Protein AF-A0A8J2AUY4-F1 (afdb_monomer)

Foldseek 3Di:
DDPDPPPPPPDQQKKAQPVPRDIDGLLRLVLVLCCVPPVVCCVPVVSSVVQQQDDQDDPVCVPVDHSNPHHHRQVVSLCCQQVSQPADPPPRHHNRMDRD

Mean predicted aligned error: 8.19 Å

Structure (mmCIF, N/CA/C/O backbone):
data_AF-A0A8J2AUY4-F1
#
_entry.id   AF-A0A8J2AUY4-F1
#
loop_
_atom_site.group_PDB
_atom_site.id
_atom_site.type_symbol
_atom_site.label_atom_id
_atom_site.label_alt_id
_atom_site.label_comp_id
_atom_site.label_asym_id
_atom_site.label_entity_id
_atom_site.label_seq_id
_atom_site.pdbx_PDB_ins_code
_atom_site.Cartn_x
_atom_site.Cartn_y
_atom_site.Cartn_z
_atom_site.occupancy
_atom_site.B_iso_or_equiv
_atom_site.auth_seq_id
_atom_site.auth_comp_id
_atom_site.auth_asym_id
_atom_site.auth_atom_id
_atom_site.pdbx_PDB_model_num
ATOM 1 N N . MET A 1 1 ? 5.234 19.151 -4.536 1.00 31.25 1 MET A N 1
ATOM 2 C CA . MET A 1 1 ? 3.762 19.004 -4.521 1.00 31.25 1 MET A CA 1
ATOM 3 C C . MET A 1 1 ? 3.411 17.909 -5.519 1.00 31.25 1 MET A C 1
ATOM 5 O O . MET A 1 1 ? 3.572 18.126 -6.710 1.00 31.25 1 MET A O 1
ATOM 9 N N . GLY A 1 2 ? 3.112 16.693 -5.050 1.00 31.91 2 GLY A N 1
ATOM 10 C CA . GLY A 1 2 ? 2.818 15.559 -5.935 1.00 31.91 2 GLY A CA 1
ATOM 11 C C . GLY A 1 2 ? 1.395 15.669 -6.471 1.00 31.91 2 GLY A C 1
ATOM 12 O O . GLY A 1 2 ? 0.477 15.855 -5.677 1.00 31.91 2 GLY A O 1
ATOM 13 N N . ALA A 1 3 ? 1.228 15.591 -7.792 1.00 32.38 3 ALA A N 1
ATOM 14 C CA . ALA A 1 3 ? -0.080 15.615 -8.437 1.00 32.38 3 ALA A CA 1
ATOM 15 C C . ALA A 1 3 ? -1.011 14.548 -7.824 1.00 32.38 3 ALA A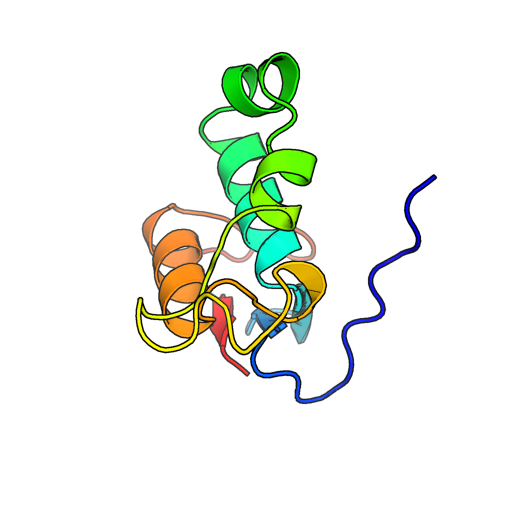 C 1
ATOM 17 O O . ALA A 1 3 ? -0.537 13.449 -7.516 1.00 32.38 3 ALA A O 1
ATOM 18 N N . PRO A 1 4 ? -2.313 14.839 -7.640 1.00 41.06 4 PRO A N 1
ATOM 19 C CA . PRO A 1 4 ? -3.269 13.815 -7.249 1.00 41.06 4 PRO A CA 1
ATOM 20 C C . PRO A 1 4 ? -3.268 12.743 -8.337 1.00 41.06 4 PRO A C 1
ATOM 22 O O . PRO A 1 4 ? -3.522 13.037 -9.505 1.00 41.06 4 PRO A O 1
ATOM 25 N N . SER A 1 5 ? -2.931 11.511 -7.961 1.00 49.28 5 SER A N 1
ATOM 26 C CA . SER A 1 5 ? -2.977 10.353 -8.845 1.00 49.28 5 SER A CA 1
ATOM 27 C C . SER A 1 5 ? -4.413 10.190 -9.341 1.00 49.28 5 SER A C 1
ATOM 29 O O . SER A 1 5 ? -5.274 9.658 -8.645 1.00 49.28 5 SER A O 1
ATOM 31 N N . THR A 1 6 ? -4.703 10.700 -10.537 1.00 50.38 6 THR A N 1
ATOM 32 C CA . THR A 1 6 ? -5.974 10.496 -11.227 1.00 50.38 6 THR A CA 1
ATOM 33 C C . THR A 1 6 ? -6.035 9.034 -11.647 1.00 50.38 6 THR A C 1
ATOM 35 O O . THR A 1 6 ? -5.598 8.649 -12.730 1.00 50.38 6 THR A O 1
ATOM 38 N N . VAL A 1 7 ? -6.526 8.191 -10.736 1.00 54.41 7 VAL A N 1
ATOM 39 C CA . VAL A 1 7 ? -6.731 6.759 -10.959 1.00 54.41 7 VAL A CA 1
ATOM 40 C C . VAL A 1 7 ? -7.621 6.589 -12.192 1.00 54.41 7 VAL A C 1
ATOM 42 O O . VAL A 1 7 ? -8.823 6.861 -12.143 1.00 54.41 7 VAL A O 1
ATOM 45 N N . ARG A 1 8 ? -7.027 6.174 -13.319 1.00 50.47 8 ARG A N 1
ATOM 46 C CA . ARG A 1 8 ? -7.769 5.896 -14.554 1.00 50.47 8 ARG A CA 1
ATOM 47 C C . ARG A 1 8 ? -8.750 4.749 -14.300 1.00 50.47 8 ARG A C 1
ATOM 49 O O . ARG A 1 8 ? -8.405 3.745 -13.677 1.00 50.47 8 ARG A O 1
ATOM 56 N N . VAL A 1 9 ? -9.984 4.921 -14.769 1.00 40.16 9 VAL A N 1
ATOM 57 C CA . VAL A 1 9 ? -11.065 3.933 -14.657 1.00 40.16 9 VAL A CA 1
ATOM 58 C C . VAL A 1 9 ? -10.620 2.626 -15.328 1.00 40.16 9 VAL A C 1
ATOM 60 O O . VAL A 1 9 ? -10.256 2.649 -16.498 1.00 40.16 9 VAL A O 1
ATOM 63 N N . GLY A 1 10 ? -10.617 1.509 -14.589 1.00 47.91 10 GLY A N 1
ATOM 64 C CA . GLY A 1 10 ? -10.252 0.183 -15.116 1.00 47.91 10 GLY A CA 1
ATOM 65 C C . GLY A 1 10 ? -8.760 -0.166 -15.071 1.00 47.91 10 GLY A C 1
ATOM 66 O O . GLY A 1 10 ? -8.343 -1.130 -15.704 1.00 47.91 10 GLY A O 1
ATOM 67 N N . SER A 1 11 ? -7.934 0.594 -14.344 1.00 60.53 11 SER A N 1
ATOM 68 C CA . SER A 1 11 ? -6.530 0.217 -14.173 1.00 60.53 11 SER A CA 1
ATOM 69 C C . SER A 1 11 ? -6.406 -1.029 -13.291 1.00 60.53 11 SER A C 1
ATOM 71 O O . SER A 1 11 ? -6.839 -1.004 -12.135 1.00 60.53 11 SER A O 1
ATOM 73 N N . ILE A 1 12 ? -5.710 -2.062 -13.783 1.00 65.88 12 ILE A N 1
ATOM 74 C CA . ILE A 1 12 ? -5.236 -3.229 -13.005 1.00 65.88 12 ILE A CA 1
ATOM 75 C C . ILE A 1 12 ? -4.435 -2.836 -11.750 1.00 65.88 12 ILE A C 1
ATOM 77 O O . ILE A 1 12 ? -4.147 -3.667 -10.897 1.00 65.88 12 ILE A O 1
ATOM 81 N N . THR A 1 13 ? -4.053 -1.564 -11.642 1.00 76.44 13 THR A N 1
ATOM 82 C CA . THR A 1 13 ? -3.297 -0.981 -10.533 1.00 76.44 13 THR A CA 1
ATOM 83 C C . THR A 1 13 ? -4.193 -0.322 -9.490 1.00 76.44 13 THR A C 1
ATOM 85 O O . THR A 1 13 ? -3.670 0.278 -8.560 1.00 76.44 13 THR A O 1
ATOM 88 N N . SER A 1 14 ? -5.520 -0.390 -9.627 1.00 84.50 14 SER A N 1
ATOM 89 C CA . SER A 1 14 ? -6.463 0.306 -8.750 1.00 84.50 14 SER A CA 1
ATOM 90 C C . SER A 1 14 ? -7.232 -0.634 -7.826 1.00 84.50 14 SER A C 1
ATOM 92 O O . SER A 1 14 ? -7.475 -1.802 -8.135 1.00 84.50 14 SER A O 1
ATOM 94 N N . LEU A 1 15 ? -7.607 -0.099 -6.668 1.00 88.38 15 LEU A N 1
ATOM 95 C CA . LEU A 1 15 ? -8.440 -0.745 -5.664 1.00 88.38 15 LEU A CA 1
ATOM 96 C C . LEU A 1 15 ? -9.678 0.112 -5.408 1.00 88.38 15 LEU A C 1
ATOM 98 O O . LEU A 1 15 ? -9.624 1.343 -5.461 1.00 88.38 15 LEU A O 1
ATOM 102 N N . VAL A 1 16 ? -10.785 -0.547 -5.087 1.00 90.31 16 VAL A N 1
ATOM 103 C CA . VAL A 1 16 ? -12.066 0.062 -4.731 1.00 90.31 16 VAL A CA 1
ATOM 104 C C . VAL A 1 16 ? -12.454 -0.347 -3.319 1.00 90.31 16 VAL A C 1
ATOM 106 O O . VAL A 1 16 ? -12.376 -1.515 -2.950 1.00 90.31 16 VAL A O 1
ATOM 109 N N . CYS A 1 17 ? -12.928 0.611 -2.529 1.00 89.81 17 CYS A N 1
ATOM 110 C CA . CYS A 1 17 ? -13.665 0.319 -1.308 1.00 89.81 17 CYS A CA 1
ATOM 111 C C . CYS A 1 17 ? -15.110 -0.058 -1.658 1.00 89.81 17 CYS A C 1
ATOM 113 O O . CYS A 1 17 ? -15.842 0.761 -2.209 1.00 89.81 17 CYS A O 1
ATOM 115 N N . GLN A 1 18 ? -15.553 -1.254 -1.286 1.00 90.00 18 GLN A N 1
ATOM 116 C CA . GLN A 1 18 ? -16.922 -1.723 -1.525 1.00 90.00 18 GLN A CA 1
ATOM 117 C C . GLN A 1 18 ? -17.977 -0.953 -0.713 1.00 90.00 18 GLN A C 1
ATOM 119 O O . GLN A 1 18 ? -19.127 -0.876 -1.129 1.00 90.00 18 GLN A O 1
ATOM 124 N N . GLY A 1 19 ? -17.594 -0.316 0.401 1.00 88.00 19 GLY A N 1
ATOM 125 C CA . GLY A 1 19 ? -18.518 0.468 1.229 1.00 88.00 19 GLY A CA 1
ATOM 126 C C . GLY A 1 19 ? -18.898 1.830 0.633 1.00 88.00 19 GLY A C 1
ATOM 127 O O . GLY A 1 19 ? -20.067 2.191 0.617 1.00 88.00 19 GLY A O 1
ATOM 128 N N . CYS A 1 20 ? -17.924 2.601 0.132 1.00 90.50 20 CYS A N 1
ATOM 129 C CA . CYS A 1 20 ? -18.160 3.968 -0.373 1.00 90.50 20 CYS A CA 1
ATOM 130 C C . CYS A 1 20 ? -17.719 4.199 -1.823 1.00 90.50 20 CYS A C 1
ATOM 132 O O . CYS A 1 20 ? -17.731 5.332 -2.303 1.00 90.50 20 CYS A O 1
ATOM 134 N N . ARG A 1 21 ? -17.278 3.145 -2.515 1.00 88.00 21 ARG A N 1
ATOM 135 C CA . ARG A 1 21 ? -16.739 3.182 -3.886 1.00 88.00 21 ARG A CA 1
ATOM 136 C C . ARG A 1 21 ? -15.535 4.110 -4.076 1.00 88.00 21 ARG A C 1
ATOM 138 O O . ARG A 1 21 ? -15.178 4.433 -5.208 1.00 88.00 21 ARG A O 1
ATOM 145 N N . ALA A 1 22 ? -14.877 4.517 -2.987 1.00 86.75 22 ALA A N 1
ATOM 146 C CA . ALA A 1 22 ? -13.624 5.256 -3.058 1.00 86.75 22 ALA A CA 1
ATOM 147 C C . ALA A 1 22 ? -12.564 4.422 -3.784 1.00 86.75 22 ALA A C 1
ATOM 149 O O . ALA A 1 22 ? -12.436 3.224 -3.529 1.00 86.75 22 ALA A O 1
ATOM 150 N N . ARG A 1 23 ? -11.808 5.069 -4.672 1.00 86.56 23 ARG A N 1
ATOM 151 C CA . ARG A 1 23 ? -10.724 4.454 -5.439 1.00 86.56 23 ARG A CA 1
ATOM 152 C C . ARG A 1 23 ? -9.375 4.900 -4.909 1.00 86.56 23 ARG A C 1
ATOM 154 O O . ARG A 1 23 ? -9.238 6.044 -4.484 1.00 86.56 23 ARG A O 1
ATOM 161 N N . VAL A 1 24 ? -8.403 4.004 -4.973 1.00 86.56 24 VAL A N 1
ATOM 162 C CA . VAL A 1 24 ? -7.009 4.265 -4.606 1.00 86.56 24 VAL A CA 1
ATOM 163 C C . VAL A 1 24 ? -6.093 3.486 -5.549 1.00 86.56 24 VAL A C 1
ATOM 165 O O . VAL A 1 24 ? -6.453 2.395 -5.997 1.00 86.56 24 VAL A O 1
ATOM 168 N N . ASP A 1 25 ? -4.924 4.029 -5.873 1.00 87.00 25 ASP A N 1
ATOM 169 C CA . ASP A 1 25 ? -3.894 3.266 -6.582 1.00 87.00 25 ASP A CA 1
ATOM 170 C C . ASP A 1 25 ? -3.180 2.292 -5.627 1.00 87.00 25 ASP A C 1
ATOM 172 O O . ASP A 1 25 ? -3.015 2.559 -4.439 1.00 87.00 25 ASP A O 1
ATOM 176 N N . THR A 1 26 ? -2.726 1.156 -6.140 1.00 85.94 26 THR A N 1
ATOM 177 C CA . THR A 1 26 ? -1.992 0.124 -5.390 1.00 85.94 26 THR A CA 1
ATOM 178 C C . THR A 1 26 ? -0.724 0.654 -4.720 1.00 85.94 26 THR A C 1
ATOM 180 O O . THR A 1 26 ? -0.433 0.246 -3.594 1.00 85.94 26 THR A O 1
ATOM 183 N N . ARG A 1 27 ? 0.014 1.593 -5.331 1.00 83.75 27 ARG A N 1
ATOM 184 C CA . ARG A 1 27 ? 1.188 2.227 -4.696 1.00 83.75 27 ARG A CA 1
ATOM 185 C C . ARG A 1 27 ? 0.783 3.145 -3.550 1.00 83.75 27 ARG A C 1
ATOM 187 O O . ARG A 1 27 ? 1.416 3.145 -2.492 1.00 83.75 27 ARG A O 1
ATOM 194 N N . GLU A 1 28 ? -0.276 3.921 -3.750 1.00 84.31 28 GLU A N 1
ATOM 195 C CA . GLU A 1 28 ? -0.818 4.803 -2.717 1.00 84.31 28 GLU A CA 1
ATOM 196 C C . GLU A 1 28 ? -1.345 3.985 -1.531 1.00 84.31 28 GLU A C 1
ATOM 198 O O . GLU A 1 28 ? -1.010 4.268 -0.382 1.00 84.31 28 GLU A O 1
ATOM 203 N N . ALA A 1 29 ? -2.068 2.902 -1.807 1.00 87.00 29 ALA A N 1
ATOM 204 C CA . ALA A 1 29 ? -2.540 1.956 -0.809 1.00 87.00 29 ALA A CA 1
ATOM 205 C C . ALA A 1 29 ? -1.398 1.338 0.013 1.00 87.00 29 ALA A C 1
ATOM 207 O O . ALA A 1 29 ? -1.479 1.300 1.242 1.00 87.00 29 ALA A O 1
ATOM 208 N N . MET A 1 30 ? -0.318 0.897 -0.638 1.00 86.62 30 MET A N 1
ATOM 209 C CA . MET A 1 30 ? 0.870 0.384 0.055 1.00 86.62 30 MET A CA 1
ATOM 210 C C . MET A 1 30 ? 1.535 1.463 0.913 1.00 86.62 30 MET A C 1
ATOM 212 O O . MET A 1 30 ? 1.920 1.199 2.050 1.00 86.62 30 MET A O 1
ATOM 216 N N . THR A 1 31 ? 1.621 2.697 0.410 1.00 85.94 31 THR A N 1
ATOM 217 C CA . THR A 1 31 ? 2.161 3.828 1.179 1.00 85.94 31 THR A CA 1
ATOM 218 C C . THR A 1 31 ? 1.352 4.032 2.458 1.00 85.94 31 THR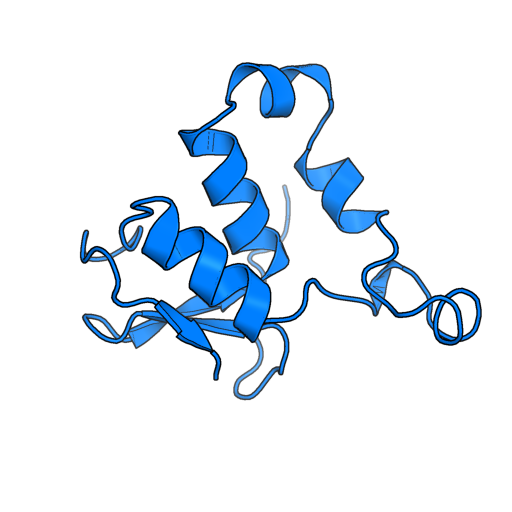 A C 1
ATOM 220 O O . THR A 1 31 ? 1.917 4.070 3.547 1.00 85.94 31 THR A O 1
ATOM 223 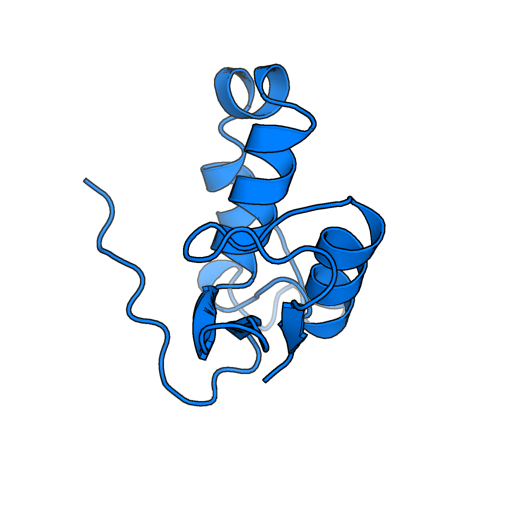N N . LYS A 1 32 ? 0.021 4.060 2.347 1.00 85.00 32 LYS A N 1
ATOM 224 C CA . LYS A 1 32 ? -0.895 4.212 3.483 1.00 85.00 32 LYS A CA 1
ATOM 225 C C . LYS A 1 32 ? -0.829 3.041 4.468 1.00 85.00 32 LYS A C 1
ATOM 227 O O . LYS A 1 32 ? -0.958 3.244 5.674 1.00 85.00 32 LYS A O 1
ATOM 232 N N . PHE A 1 33 ? -0.618 1.820 3.974 1.00 88.19 33 PHE A N 1
ATOM 233 C CA . PHE A 1 33 ? -0.384 0.647 4.818 1.00 88.19 33 PHE A CA 1
ATOM 234 C C . PHE A 1 33 ? 0.865 0.842 5.690 1.00 88.19 33 PHE A C 1
ATOM 236 O O . PHE A 1 33 ? 0.798 0.663 6.907 1.00 88.19 33 PHE A O 1
ATOM 243 N N . TYR A 1 34 ? 1.983 1.268 5.095 1.00 86.50 34 TYR A N 1
ATOM 244 C CA . TYR A 1 34 ? 3.215 1.531 5.843 1.00 86.50 34 TYR A CA 1
ATOM 245 C C . TYR A 1 34 ? 3.108 2.750 6.759 1.00 86.50 34 TYR A C 1
ATOM 247 O O . TYR A 1 34 ? 3.653 2.710 7.856 1.00 86.50 34 TYR A O 1
ATOM 255 N N . GLU A 1 35 ? 2.384 3.801 6.370 1.00 84.62 35 GLU A N 1
ATOM 256 C CA . GLU A 1 35 ? 2.106 4.945 7.253 1.00 84.62 35 GLU A CA 1
ATOM 257 C C . GLU A 1 35 ? 1.407 4.495 8.542 1.00 84.62 35 GLU A C 1
ATOM 259 O O . GLU A 1 35 ? 1.740 4.978 9.622 1.00 84.62 35 GLU A O 1
ATOM 264 N N . LYS A 1 36 ? 0.480 3.533 8.447 1.00 84.25 36 LYS A N 1
ATOM 265 C CA . LYS A 1 36 ? -0.227 2.986 9.609 1.00 84.25 36 LYS A CA 1
ATOM 266 C C . LYS A 1 36 ? 0.649 2.057 10.455 1.00 84.25 36 LYS A C 1
ATOM 268 O O . LYS A 1 36 ? 0.656 2.179 11.676 1.00 84.25 36 LYS A O 1
ATOM 273 N N . HIS A 1 37 ? 1.337 1.106 9.824 1.00 86.00 37 HIS A N 1
ATOM 274 C CA . HIS A 1 37 ? 1.994 -0.006 10.531 1.00 86.00 37 HIS A CA 1
ATOM 275 C C . HIS A 1 37 ? 3.478 0.220 10.822 1.00 86.00 37 HIS A C 1
ATOM 277 O O . HIS A 1 37 ? 4.033 -0.403 11.722 1.00 86.00 37 HIS A O 1
ATOM 283 N N . ALA A 1 38 ? 4.136 1.109 10.083 1.00 84.12 38 ALA A N 1
ATOM 284 C CA . ALA A 1 38 ? 5.556 1.399 10.235 1.00 84.12 38 ALA A CA 1
ATOM 285 C C . ALA A 1 38 ? 5.883 2.884 9.968 1.00 84.12 38 ALA A C 1
ATOM 287 O O . ALA A 1 38 ? 6.716 3.191 9.107 1.00 84.12 38 ALA A O 1
ATOM 288 N N . PRO A 1 39 ? 5.293 3.826 10.729 1.00 80.25 39 PRO A N 1
ATOM 289 C CA . PRO A 1 39 ? 5.461 5.263 10.493 1.00 80.25 39 PRO A CA 1
ATOM 290 C C . PRO A 1 39 ? 6.934 5.703 10.521 1.00 80.25 39 PRO A C 1
ATOM 292 O O . PRO A 1 39 ? 7.368 6.498 9.690 1.00 80.25 39 PRO A O 1
ATOM 295 N N . ARG A 1 40 ? 7.748 5.099 11.400 1.00 80.00 40 ARG A N 1
ATOM 296 C CA . ARG A 1 40 ? 9.194 5.370 11.493 1.00 80.00 40 ARG A CA 1
ATOM 297 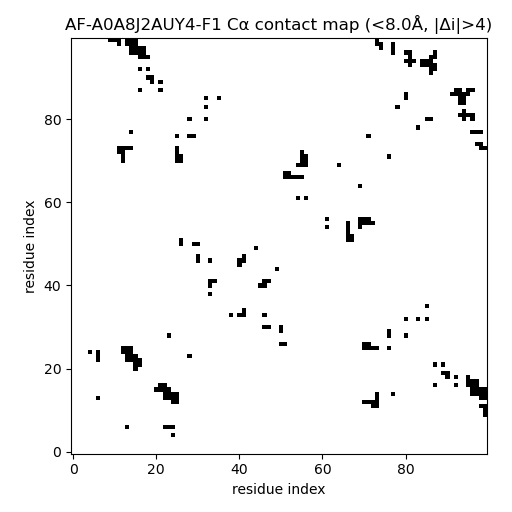C C . ARG A 1 40 ? 9.976 4.968 10.236 1.00 80.00 40 ARG A C 1
ATOM 299 O O . ARG A 1 40 ? 10.985 5.598 9.928 1.00 80.00 40 ARG A O 1
ATOM 306 N N . LEU A 1 41 ? 9.539 3.926 9.518 1.00 73.25 41 LEU A N 1
ATOM 307 C CA . LEU A 1 41 ? 10.164 3.521 8.252 1.00 73.25 41 LEU A CA 1
ATOM 308 C C . LEU A 1 41 ? 9.807 4.504 7.137 1.00 73.25 41 LEU A C 1
ATOM 310 O O . LEU A 1 41 ? 10.671 4.843 6.333 1.00 73.25 41 LEU A O 1
ATOM 314 N N . VAL A 1 42 ? 8.564 4.993 7.111 1.00 74.62 42 VAL A N 1
ATOM 315 C CA . VAL A 1 42 ? 8.115 5.985 6.123 1.00 74.62 42 VAL A CA 1
ATOM 316 C C . VAL A 1 42 ? 8.936 7.267 6.216 1.00 74.62 42 VAL A C 1
ATOM 318 O O . VAL A 1 42 ? 9.425 7.741 5.191 1.00 74.62 42 VAL A O 1
ATOM 321 N N . GLU A 1 43 ? 9.140 7.771 7.432 1.00 71.31 43 GLU A N 1
ATOM 322 C CA . GLU A 1 43 ? 9.868 9.014 7.691 1.00 71.31 43 GLU A CA 1
ATOM 323 C C . GLU A 1 43 ? 11.371 8.899 7.388 1.00 71.31 43 GLU A C 1
ATOM 325 O O . GLU A 1 43 ? 11.938 9.776 6.741 1.00 71.31 43 GLU A O 1
ATOM 330 N N . ARG A 1 44 ? 12.023 7.797 7.788 1.00 70.62 44 ARG A N 1
ATOM 331 C CA . ARG A 1 44 ? 13.475 7.626 7.588 1.00 70.62 44 ARG A CA 1
ATOM 332 C C . ARG A 1 44 ? 13.879 7.190 6.186 1.00 70.62 44 ARG A C 1
ATOM 334 O O . ARG A 1 44 ? 14.939 7.588 5.717 1.00 70.62 44 ARG A O 1
ATOM 341 N N . LEU A 1 45 ? 13.101 6.316 5.550 1.00 69.94 45 LEU A N 1
ATOM 342 C CA . LEU A 1 45 ? 13.519 5.631 4.319 1.00 69.94 45 LEU A CA 1
ATOM 343 C C . LEU A 1 45 ? 12.850 6.190 3.065 1.00 69.94 45 LEU A C 1
ATOM 345 O O . LEU A 1 45 ? 13.120 5.704 1.970 1.00 69.94 45 LEU A O 1
ATOM 349 N N . GLY A 1 46 ? 11.958 7.176 3.207 1.00 74.56 46 GLY A N 1
ATOM 350 C CA . GLY A 1 46 ? 11.206 7.713 2.080 1.00 74.56 46 GLY A CA 1
ATOM 351 C C . GLY A 1 46 ? 10.435 6.609 1.361 1.00 74.56 46 GLY A C 1
ATOM 352 O O . GLY A 1 46 ? 10.568 6.460 0.149 1.00 74.56 46 GLY A O 1
ATOM 353 N N . VAL A 1 47 ? 9.642 5.823 2.103 1.00 75.81 47 VAL A N 1
ATOM 354 C CA . VAL A 1 47 ? 8.923 4.632 1.596 1.00 75.81 47 VAL A CA 1
ATOM 355 C C . VAL A 1 47 ? 8.212 4.900 0.271 1.00 75.81 47 VAL A C 1
ATOM 357 O O . VAL A 1 47 ? 8.283 4.071 -0.627 1.00 75.81 47 VAL A O 1
ATOM 360 N N . ARG A 1 48 ? 7.616 6.083 0.092 1.00 70.69 48 ARG A N 1
ATOM 361 C CA . ARG A 1 48 ? 7.000 6.488 -1.178 1.00 70.69 48 ARG A CA 1
ATOM 362 C C . ARG A 1 48 ? 7.971 6.408 -2.368 1.00 70.69 48 ARG A C 1
ATOM 364 O O . ARG A 1 48 ? 7.640 5.801 -3.379 1.00 70.69 48 ARG A O 1
ATOM 371 N N . ARG A 1 49 ? 9.188 6.939 -2.219 1.00 71.12 49 ARG A N 1
ATOM 372 C CA . ARG A 1 49 ? 10.248 6.899 -3.242 1.00 71.12 49 ARG A CA 1
ATOM 373 C C . ARG A 1 49 ? 10.769 5.474 -3.461 1.00 71.12 49 ARG A C 1
ATOM 375 O O . ARG A 1 49 ? 11.099 5.108 -4.586 1.00 71.12 49 ARG A O 1
ATOM 382 N N . SER A 1 50 ? 10.806 4.652 -2.415 1.00 77.06 50 SER A N 1
ATOM 383 C CA . SER A 1 50 ? 11.167 3.233 -2.534 1.00 77.06 50 SER A CA 1
ATOM 384 C C . SER A 1 50 ? 10.109 2.432 -3.296 1.00 77.06 50 SER A C 1
ATOM 386 O O . SER A 1 50 ? 10.461 1.639 -4.161 1.00 77.06 50 SER A O 1
ATOM 388 N N . LEU A 1 51 ? 8.818 2.673 -3.044 1.00 74.94 51 LEU A N 1
ATOM 389 C CA . LEU A 1 51 ? 7.712 2.017 -3.753 1.00 74.94 51 LEU A CA 1
ATOM 390 C C . LEU A 1 51 ? 7.647 2.415 -5.238 1.00 74.94 51 LEU A C 1
ATOM 392 O O . LEU A 1 51 ? 7.239 1.598 -6.063 1.00 74.94 51 LEU A O 1
ATOM 396 N N . GLU A 1 52 ? 8.062 3.639 -5.581 1.00 72.94 52 GLU A N 1
ATOM 397 C CA . GLU A 1 52 ? 8.166 4.133 -6.964 1.00 72.94 52 GLU A CA 1
ATOM 398 C C . GLU A 1 52 ? 9.316 3.480 -7.747 1.00 72.94 52 GLU A C 1
ATOM 400 O O . GLU A 1 52 ? 9.178 3.230 -8.943 1.00 72.94 52 GLU A O 1
ATOM 405 N N . ASN A 1 53 ? 10.430 3.174 -7.076 1.00 73.19 53 ASN A N 1
ATOM 406 C CA . ASN A 1 53 ? 11.624 2.588 -7.694 1.00 73.19 53 ASN A CA 1
ATOM 407 C C . ASN A 1 53 ? 11.697 1.058 -7.573 1.00 73.19 53 ASN A C 1
ATOM 409 O O . ASN A 1 53 ? 12.646 0.444 -8.062 1.00 73.19 53 ASN A O 1
ATOM 413 N N . TRP A 1 54 ? 10.717 0.434 -6.918 1.00 75.31 54 TRP A N 1
ATOM 414 C CA . TRP A 1 54 ? 10.683 -1.010 -6.731 1.00 75.31 54 TRP A CA 1
ATOM 415 C C . TRP A 1 54 ? 10.209 -1.735 -7.995 1.00 75.31 54 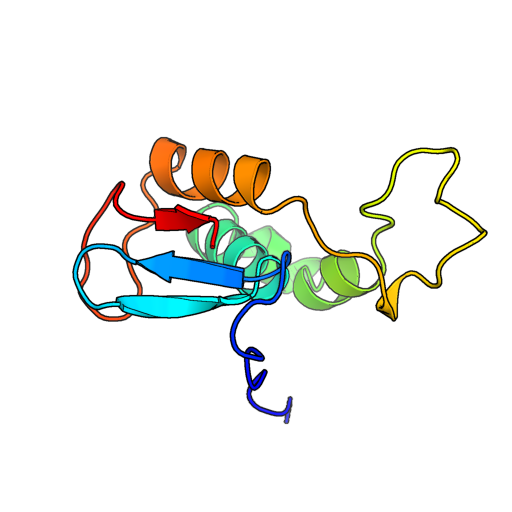TRP A C 1
ATOM 417 O O . TRP A 1 54 ? 9.247 -1.337 -8.651 1.00 75.31 54 TRP A O 1
ATOM 427 N N . ASN A 1 55 ? 10.863 -2.851 -8.309 1.00 75.00 55 ASN A N 1
ATOM 428 C CA . ASN A 1 55 ? 10.480 -3.721 -9.414 1.00 75.00 55 ASN A CA 1
ATOM 429 C C . ASN A 1 55 ? 9.323 -4.640 -8.993 1.00 75.00 55 ASN A C 1
ATOM 431 O O . ASN A 1 55 ? 9.542 -5.697 -8.403 1.00 75.00 55 ASN A O 1
ATOM 435 N N . TRP A 1 56 ? 8.084 -4.258 -9.312 1.00 73.75 56 TRP A N 1
ATOM 436 C CA . TRP A 1 56 ? 6.877 -5.016 -8.937 1.00 73.75 56 TRP A CA 1
ATOM 437 C C . TRP A 1 56 ? 6.535 -6.192 -9.869 1.00 73.75 56 TRP A C 1
ATOM 439 O O . TRP A 1 56 ? 5.519 -6.858 -9.681 1.00 73.75 56 TRP A O 1
ATOM 449 N N . GLY A 1 57 ? 7.368 -6.451 -10.879 1.00 68.75 57 GLY A N 1
ATOM 450 C CA . GLY A 1 57 ? 7.179 -7.525 -11.855 1.00 68.75 57 GLY A CA 1
ATOM 451 C C . GLY A 1 57 ? 7.894 -8.830 -11.498 1.00 68.75 57 GLY A C 1
ATOM 452 O O . GLY A 1 57 ? 8.772 -8.888 -10.638 1.00 68.75 57 GLY A O 1
ATOM 453 N N . THR A 1 58 ? 7.552 -9.895 -12.220 1.00 68.75 58 THR A N 1
ATOM 454 C CA . THR A 1 58 ? 8.319 -11.151 -12.189 1.00 68.75 58 THR A CA 1
ATOM 455 C C . THR A 1 58 ? 9.734 -10.934 -12.735 1.00 68.75 58 THR A C 1
ATOM 457 O O . THR A 1 58 ? 9.954 -10.036 -13.544 1.00 68.75 58 THR A O 1
ATOM 460 N N . ARG A 1 59 ? 10.702 -11.793 -12.379 1.00 66.62 59 ARG A N 1
ATOM 461 C CA . ARG A 1 59 ? 12.102 -11.688 -12.852 1.00 66.62 59 ARG A CA 1
ATOM 462 C C . ARG A 1 59 ? 12.236 -11.596 -14.382 1.00 66.62 59 ARG A C 1
ATOM 464 O O . ARG A 1 59 ? 13.199 -11.021 -14.862 1.00 66.62 59 ARG A O 1
ATOM 471 N N . LYS A 1 60 ? 11.265 -12.138 -15.129 1.00 67.12 60 LYS A N 1
ATOM 472 C CA . LYS A 1 60 ? 11.191 -12.064 -16.599 1.00 67.12 60 LYS A CA 1
ATOM 473 C C . LYS A 1 60 ? 10.676 -10.717 -17.126 1.00 67.12 60 LYS A C 1
ATOM 475 O O . LYS A 1 60 ? 10.938 -10.381 -18.268 1.00 67.12 60 LYS A O 1
ATOM 480 N N . GLN A 1 61 ? 9.922 -9.972 -16.321 1.00 63.25 61 GLN A N 1
ATOM 481 C CA . GLN A 1 61 ? 9.408 -8.637 -16.652 1.00 63.25 61 GLN A CA 1
ATOM 482 C C . GLN A 1 61 ? 10.394 -7.525 -16.261 1.00 63.25 61 GLN A C 1
ATOM 484 O O . GLN A 1 61 ? 10.373 -6.447 -16.856 1.00 63.25 61 GLN A O 1
ATOM 489 N N . VAL A 1 62 ? 11.263 -7.795 -15.280 1.00 61.41 62 VAL A N 1
ATOM 490 C CA . VAL A 1 62 ? 12.357 -6.907 -14.866 1.00 61.41 62 VAL A CA 1
ATOM 491 C C . VAL A 1 62 ? 13.330 -6.728 -16.038 1.00 61.41 62 VAL A C 1
ATOM 493 O O . VAL A 1 62 ? 13.938 -7.695 -16.485 1.00 61.41 62 VAL A O 1
ATOM 496 N N . GLY A 1 63 ? 13.458 -5.497 -16.543 1.00 63.34 63 GLY A N 1
ATOM 497 C CA . GLY A 1 63 ? 14.315 -5.144 -17.687 1.00 63.34 63 GLY A CA 1
ATOM 498 C C . GLY A 1 63 ? 13.583 -4.983 -19.026 1.00 63.34 63 GLY A C 1
ATOM 499 O O . GLY A 1 63 ? 14.141 -4.379 -19.935 1.00 63.34 63 GLY A O 1
ATOM 500 N N . ILE A 1 64 ? 12.333 -5.452 -19.138 1.00 62.25 64 ILE A N 1
ATOM 501 C CA . ILE A 1 64 ? 11.468 -5.209 -20.312 1.00 62.25 64 ILE A CA 1
ATOM 502 C C . ILE A 1 64 ? 10.599 -3.967 -20.083 1.00 62.25 64 ILE A C 1
ATOM 504 O O . ILE A 1 64 ? 10.444 -3.132 -20.971 1.00 62.25 64 ILE A O 1
ATOM 508 N N . TYR A 1 65 ? 10.050 -3.828 -18.875 1.00 60.59 65 TYR A N 1
ATOM 509 C CA . TYR A 1 65 ? 9.261 -2.665 -18.475 1.00 60.59 65 TYR A CA 1
ATOM 510 C C . TYR A 1 65 ? 10.076 -1.766 -17.547 1.00 60.59 65 TYR A C 1
ATOM 512 O O . TYR A 1 65 ? 10.775 -2.258 -16.659 1.00 60.59 65 TYR A O 1
ATOM 520 N N . SER A 1 66 ? 9.967 -0.444 -17.723 1.00 64.12 66 SER A N 1
ATOM 521 C CA . SER A 1 66 ? 10.549 0.492 -16.759 1.00 64.12 66 SER A CA 1
ATOM 522 C C . SER A 1 66 ? 9.834 0.359 -15.409 1.00 64.12 66 SER A C 1
ATOM 524 O O . SER A 1 66 ? 8.630 0.087 -15.353 1.00 64.12 66 SER A O 1
ATOM 526 N N . THR A 1 67 ? 10.562 0.582 -14.313 1.00 64.94 67 THR A N 1
ATOM 527 C CA . THR A 1 67 ? 10.020 0.585 -12.940 1.00 64.94 67 THR A CA 1
ATOM 528 C C . THR A 1 67 ? 8.786 1.478 -12.819 1.00 64.94 67 THR A C 1
ATOM 530 O O . THR A 1 67 ? 7.795 1.086 -12.201 1.00 64.94 67 THR A O 1
ATOM 533 N N . ALA A 1 68 ? 8.791 2.617 -13.520 1.00 63.19 68 ALA A N 1
ATOM 534 C CA . ALA A 1 68 ? 7.682 3.56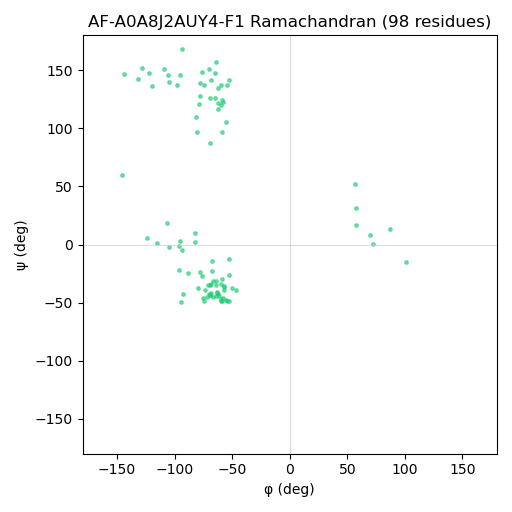2 -13.573 1.00 63.19 68 ALA A CA 1
ATOM 535 C C . ALA A 1 68 ? 6.372 2.943 -14.096 1.00 63.19 68 ALA A C 1
ATOM 537 O O . ALA A 1 68 ? 5.301 3.357 -13.647 1.00 63.19 68 ALA A O 1
ATOM 538 N N . HIS A 1 69 ? 6.437 1.927 -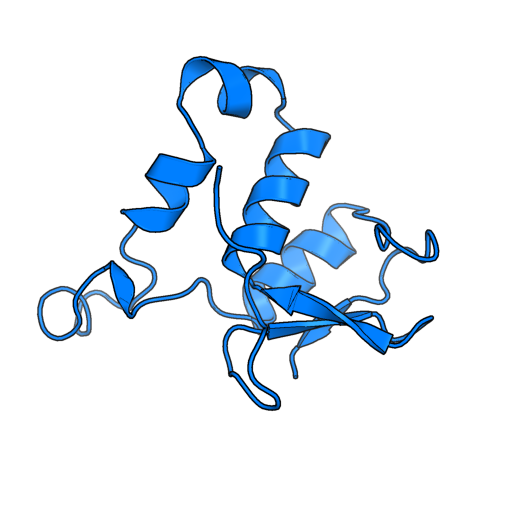14.963 1.00 64.81 69 HIS A N 1
ATOM 539 C CA . HIS A 1 69 ? 5.270 1.236 -15.523 1.00 64.81 69 HIS A CA 1
ATOM 540 C C . HIS A 1 69 ? 4.851 -0.022 -14.745 1.00 64.81 69 HIS A C 1
ATOM 542 O O . HIS A 1 69 ? 3.805 -0.599 -15.043 1.00 64.81 69 HIS A O 1
ATOM 548 N N . THR A 1 70 ? 5.603 -0.438 -13.722 1.00 71.25 70 THR A N 1
ATOM 549 C CA . THR A 1 70 ? 5.260 -1.612 -12.898 1.00 71.25 70 THR A CA 1
ATOM 550 C C . THR A 1 70 ? 4.557 -1.211 -11.606 1.00 71.25 70 THR A C 1
ATOM 552 O O . THR A 1 70 ? 4.943 -0.244 -10.956 1.00 71.25 70 THR A O 1
ATOM 555 N N . HIS A 1 71 ? 3.512 -1.937 -11.217 1.00 72.50 71 HIS A N 1
ATOM 556 C CA . HIS A 1 71 ? 2.723 -1.628 -10.022 1.00 72.50 71 HIS A CA 1
ATOM 557 C C . HIS A 1 71 ? 2.592 -2.862 -9.137 1.00 72.50 71 HIS A C 1
ATOM 559 O O . HIS A 1 71 ? 2.619 -3.979 -9.665 1.00 72.50 71 HIS A O 1
ATOM 565 N N . PRO A 1 72 ? 2.436 -2.681 -7.812 1.00 77.88 72 PRO A N 1
ATOM 566 C CA . PRO A 1 72 ? 2.149 -3.795 -6.929 1.00 77.88 72 PRO A CA 1
ATOM 567 C C . PRO A 1 72 ? 0.904 -4.554 -7.418 1.00 77.88 72 PRO A C 1
ATOM 569 O O . PRO A 1 72 ? -0.087 -3.919 -7.787 1.00 77.88 72 PRO A O 1
ATOM 572 N N . PRO A 1 73 ? 0.914 -5.896 -7.411 1.00 79.75 73 PRO A N 1
ATOM 573 C CA . PRO A 1 73 ? -0.229 -6.676 -7.869 1.00 79.75 73 PRO A CA 1
ATOM 574 C C . PRO A 1 73 ? -1.461 -6.400 -6.996 1.00 79.75 73 PRO A C 1
ATOM 576 O O . PRO A 1 73 ? -1.435 -6.628 -5.784 1.00 79.75 73 PRO A O 1
ATOM 579 N N . ASN A 1 74 ? -2.549 -5.934 -7.618 1.00 84.62 74 ASN A N 1
ATOM 580 C CA . ASN A 1 74 ? -3.768 -5.487 -6.936 1.00 84.62 74 ASN A CA 1
ATOM 581 C C . ASN A 1 74 ? -4.326 -6.522 -5.951 1.00 84.62 74 ASN A C 1
ATOM 583 O O . ASN A 1 74 ? -4.533 -6.185 -4.791 1.00 84.62 74 ASN A O 1
ATOM 587 N N . ALA A 1 75 ? -4.463 -7.786 -6.353 1.00 83.69 75 ALA A N 1
ATOM 588 C CA . ALA A 1 75 ? -4.973 -8.858 -5.502 1.00 83.69 75 ALA A CA 1
ATOM 589 C C . ALA A 1 75 ? -4.119 -9.070 -4.240 1.00 83.69 75 ALA A C 1
ATOM 591 O O . ALA A 1 75 ? -4.646 -9.384 -3.170 1.00 83.69 75 ALA A O 1
ATOM 592 N N . HIS A 1 76 ? -2.801 -8.876 -4.344 1.00 85.25 76 HIS A N 1
ATOM 593 C CA . HIS A 1 76 ? -1.903 -8.975 -3.198 1.00 85.25 76 HIS A CA 1
ATOM 594 C C . HIS A 1 76 ? -2.089 -7.781 -2.257 1.00 85.25 76 HIS A C 1
ATOM 596 O O . HIS A 1 76 ? -2.225 -7.968 -1.048 1.00 85.25 76 HIS A O 1
ATOM 602 N N . VAL A 1 77 ? -2.162 -6.561 -2.800 1.00 88.06 77 VAL A N 1
ATOM 603 C CA . VAL A 1 77 ? -2.404 -5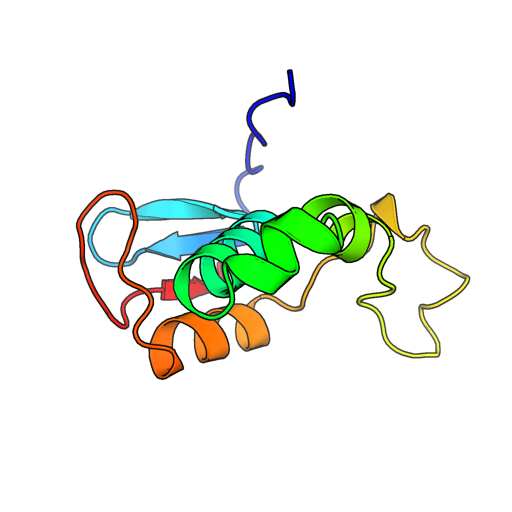.353 -1.997 1.00 88.06 77 VAL A CA 1
ATOM 604 C C . VAL A 1 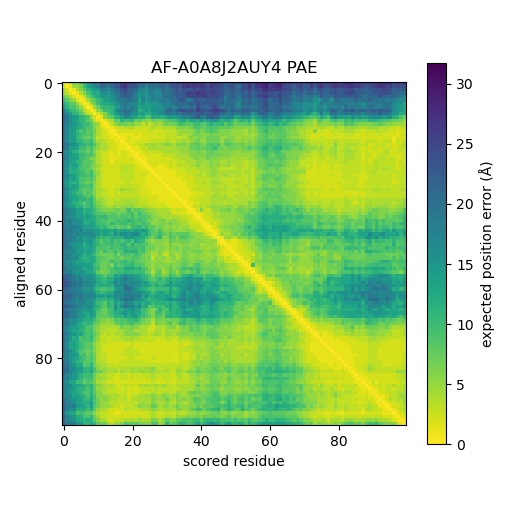77 ? -3.771 -5.415 -1.318 1.00 88.06 77 VAL A C 1
ATOM 606 O O . VAL A 1 77 ? -3.865 -5.124 -0.132 1.00 88.06 77 VAL A O 1
ATOM 609 N N . THR A 1 78 ? -4.819 -5.871 -2.007 1.00 89.12 78 THR A N 1
ATOM 610 C CA . THR A 1 78 ? -6.147 -6.079 -1.412 1.00 89.12 78 THR A CA 1
ATOM 611 C C . THR A 1 78 ? -6.079 -6.985 -0.187 1.00 89.12 78 THR A C 1
ATOM 613 O O . THR A 1 78 ? -6.611 -6.634 0.866 1.00 89.12 78 THR A O 1
ATOM 616 N N . ARG A 1 79 ? -5.390 -8.129 -0.296 1.00 88.88 79 ARG A N 1
ATOM 617 C CA . ARG A 1 79 ? -5.206 -9.048 0.836 1.00 88.88 79 ARG A CA 1
ATOM 618 C C . ARG A 1 79 ? -4.425 -8.399 1.972 1.00 88.88 79 ARG A C 1
ATOM 620 O O . ARG A 1 79 ? -4.830 -8.547 3.117 1.00 88.88 79 ARG A O 1
ATOM 627 N N . LEU A 1 80 ? -3.355 -7.660 1.675 1.00 89.56 80 LEU A N 1
ATOM 628 C CA . LEU A 1 80 ? -2.578 -6.945 2.693 1.00 89.56 80 LEU A CA 1
ATOM 629 C C . LEU A 1 80 ? -3.416 -5.905 3.437 1.00 89.56 80 LEU A C 1
ATOM 631 O O . LEU A 1 80 ? -3.348 -5.833 4.659 1.00 89.56 80 LEU A O 1
ATOM 635 N N . LEU A 1 81 ? -4.219 -5.115 2.725 1.00 89.56 81 LEU A N 1
ATOM 636 C CA . LEU A 1 81 ? -5.068 -4.107 3.354 1.00 89.56 81 LEU A CA 1
ATOM 637 C C . LEU A 1 81 ? -6.163 -4.746 4.212 1.00 89.56 81 LEU A C 1
ATOM 639 O O . LEU A 1 81 ? -6.375 -4.311 5.343 1.00 89.56 81 LEU A O 1
ATOM 643 N N . ASN A 1 82 ? -6.837 -5.775 3.690 1.00 89.31 82 ASN A N 1
ATOM 644 C CA . ASN A 1 82 ? -7.930 -6.439 4.396 1.00 89.31 82 ASN A CA 1
ATOM 645 C C . ASN A 1 82 ? -7.423 -7.232 5.611 1.00 89.31 82 ASN A C 1
ATOM 647 O O . ASN A 1 82 ? -7.987 -7.097 6.690 1.00 89.31 82 ASN A O 1
ATOM 651 N N . ASN A 1 83 ? -6.323 -7.980 5.477 1.00 88.75 83 ASN A N 1
ATOM 652 C CA . ASN A 1 83 ? -5.736 -8.738 6.590 1.00 88.75 83 ASN A CA 1
ATOM 653 C C . ASN A 1 83 ? -4.971 -7.840 7.573 1.00 88.75 83 ASN A C 1
ATOM 655 O O . ASN A 1 83 ? -4.859 -8.160 8.750 1.00 88.75 83 ASN A O 1
ATOM 659 N N . GLY A 1 84 ? -4.441 -6.710 7.104 1.00 83.44 84 GLY A N 1
ATOM 660 C CA . GLY A 1 84 ? -3.745 -5.721 7.925 1.00 83.44 84 GLY A CA 1
ATOM 661 C C . GLY A 1 84 ? -4.668 -4.742 8.652 1.00 83.44 84 GLY A C 1
ATOM 662 O O . GLY A 1 84 ? -4.183 -3.725 9.155 1.00 83.44 84 GLY A O 1
ATOM 663 N N . GLY A 1 85 ? -5.984 -4.978 8.651 1.00 85.62 85 GLY A N 1
ATOM 664 C CA . GLY A 1 85 ? -6.975 -4.120 9.305 1.00 85.62 85 GLY A CA 1
ATOM 665 C C . GLY A 1 85 ? -6.945 -2.673 8.805 1.00 85.62 85 GLY A C 1
ATOM 666 O O . GLY A 1 85 ? -7.130 -1.727 9.578 1.00 85.62 85 GLY A O 1
ATOM 667 N N . VAL A 1 86 ? -6.600 -2.437 7.535 1.00 86.81 86 VAL A N 1
ATOM 668 C CA . VAL A 1 86 ? -6.552 -1.084 6.971 1.00 86.81 86 VAL A CA 1
ATOM 669 C C . VAL A 1 86 ? -7.958 -0.655 6.575 1.00 86.81 86 VAL A C 1
ATOM 671 O O . VAL A 1 86 ? -8.534 -1.141 5.604 1.00 86.81 86 VAL A O 1
ATOM 674 N N . LYS A 1 87 ? -8.498 0.302 7.328 1.00 89.88 87 LYS A N 1
ATOM 675 C CA . LYS A 1 87 ? -9.802 0.914 7.070 1.00 89.88 87 LYS A CA 1
ATOM 676 C C . LYS A 1 87 ? -9.770 1.790 5.822 1.00 89.88 87 LYS A C 1
ATOM 678 O O . LYS A 1 87 ? -8.750 2.399 5.502 1.00 89.88 87 LYS A O 1
ATOM 683 N N . CYS A 1 88 ? -10.913 1.906 5.155 1.00 90.12 88 CYS A N 1
ATOM 684 C CA . CYS A 1 88 ? -11.101 2.874 4.089 1.00 90.12 88 CYS A CA 1
ATOM 685 C C . CYS A 1 88 ? -10.861 4.294 4.601 1.00 90.12 88 CYS A C 1
ATOM 687 O O . CYS A 1 88 ? -11.542 4.744 5.518 1.00 90.12 88 CYS A O 1
ATOM 689 N N . TRP A 1 89 ? -9.955 5.033 3.961 1.00 87.00 89 TRP A N 1
ATOM 690 C CA . TRP A 1 89 ? -9.642 6.410 4.361 1.00 87.00 89 TRP A CA 1
ATOM 691 C C . TRP A 1 89 ? -10.792 7.400 4.138 1.00 87.00 89 TRP A C 1
ATOM 693 O O . TRP A 1 89 ? -10.740 8.500 4.673 1.00 87.00 89 TRP A O 1
ATOM 703 N N . LYS A 1 90 ? -11.824 7.029 3.363 1.00 87.44 90 LYS A N 1
ATOM 704 C CA . LYS A 1 90 ? -13.024 7.860 3.171 1.00 87.44 90 LYS A CA 1
ATOM 705 C C . LYS A 1 90 ? -14.166 7.512 4.123 1.00 87.44 90 LYS A C 1
ATOM 707 O O . LYS A 1 90 ? -14.737 8.417 4.712 1.00 87.44 90 LYS A O 1
ATOM 712 N N . CYS A 1 91 ? -14.524 6.233 4.254 1.00 89.94 91 CYS A N 1
ATOM 713 C CA . CYS A 1 91 ? -15.707 5.823 5.026 1.00 89.94 91 CYS A CA 1
ATOM 714 C C . CYS A 1 91 ? -15.412 4.990 6.279 1.00 89.94 91 CYS A C 1
ATOM 716 O O . CYS A 1 91 ? -16.342 4.548 6.941 1.00 89.94 91 CYS A O 1
ATOM 718 N N . GLY A 1 92 ? -14.145 4.712 6.594 1.00 88.00 92 GLY A N 1
ATOM 719 C CA . GLY A 1 92 ? -13.759 3.944 7.782 1.00 88.00 92 GLY A CA 1
ATOM 720 C C . GLY A 1 92 ? -14.065 2.442 7.728 1.00 88.00 92 GLY A C 1
ATOM 721 O O . GLY A 1 92 ? -13.745 1.729 8.674 1.00 88.00 92 GLY A O 1
ATOM 722 N N . CYS A 1 93 ? -14.641 1.945 6.633 1.00 88.69 93 CYS A N 1
ATOM 723 C CA . CYS A 1 93 ? -14.974 0.535 6.452 1.00 88.69 93 CYS A CA 1
ATOM 724 C C . CYS A 1 93 ? -13.711 -0.347 6.405 1.00 88.69 93 CYS A C 1
ATOM 726 O O . CYS A 1 93 ? -12.796 -0.090 5.622 1.00 88.69 93 CYS A O 1
ATOM 728 N N . GLU A 1 94 ? -13.652 -1.371 7.255 1.00 88.25 94 GLU A N 1
ATOM 729 C CA . GLU A 1 94 ? -12.541 -2.325 7.347 1.00 88.25 94 GLU A CA 1
ATOM 730 C C . GLU A 1 94 ? -12.833 -3.583 6.523 1.00 88.25 94 GLU A C 1
ATOM 732 O O . GLU A 1 94 ? -13.986 -3.988 6.403 1.00 88.25 94 GLU A O 1
ATOM 737 N N . GLY A 1 95 ? -11.807 -4.195 5.925 1.00 86.44 95 GLY A N 1
ATOM 738 C CA . GLY A 1 95 ? -11.964 -5.455 5.185 1.00 86.44 95 GLY A CA 1
ATOM 739 C C . GLY A 1 95 ? -12.738 -5.353 3.863 1.00 86.44 95 GLY A C 1
ATOM 740 O O . GLY A 1 95 ? -13.042 -6.370 3.250 1.00 86.44 95 GLY A O 1
ATOM 741 N N . CYS A 1 96 ? -13.062 -4.142 3.406 1.00 89.44 96 CYS A N 1
ATOM 742 C CA . CYS A 1 96 ? -13.889 -3.918 2.219 1.00 89.44 96 CYS A CA 1
ATOM 743 C C . CYS A 1 96 ? -13.112 -3.413 1.003 1.00 89.44 96 CYS A C 1
ATOM 745 O O . CYS A 1 96 ? -13.710 -2.857 0.079 1.00 89.44 96 CYS A O 1
ATOM 747 N N . TRP A 1 97 ? -11.790 -3.578 0.979 1.00 89.94 97 TRP A N 1
ATOM 748 C CA . TRP A 1 97 ? -11.021 -3.335 -0.235 1.00 89.94 97 TRP A CA 1
ATOM 749 C C . TRP A 1 97 ? -11.240 -4.469 -1.226 1.00 89.94 97 TRP A C 1
ATOM 751 O O . TRP A 1 97 ? -11.216 -5.643 -0.860 1.00 89.94 97 TRP A O 1
ATOM 761 N N . ALA A 1 98 ? -11.410 -4.108 -2.488 1.00 87.94 98 ALA A N 1
ATOM 762 C CA . ALA A 1 98 ? -11.515 -5.020 -3.610 1.00 87.94 98 ALA A CA 1
ATOM 763 C C . ALA A 1 98 ? -10.596 -4.547 -4.736 1.00 87.94 98 ALA A C 1
ATOM 765 O O . ALA A 1 98 ? -10.457 -3.345 -4.975 1.00 87.94 98 ALA A O 1
ATOM 766 N N . SER A 1 99 ? -9.971 -5.493 -5.428 1.00 83.88 99 SER A N 1
ATOM 767 C CA . SER A 1 99 ? -9.342 -5.234 -6.719 1.00 83.88 99 SER A CA 1
ATOM 768 C C . SER A 1 99 ? -10.416 -4.950 -7.769 1.00 83.88 99 SER A C 1
ATOM 770 O O . SER A 1 99 ? -11.479 -5.574 -7.734 1.00 83.88 99 SER A O 1
ATOM 772 N N . VAL A 1 100 ? -10.138 -4.003 -8.666 1.00 73.69 100 VAL A N 1
ATOM 773 C CA . VAL A 1 100 ? -10.973 -3.703 -9.841 1.00 73.69 100 VAL A CA 1
ATOM 774 C C . VAL A 1 100 ? -10.578 -4.598 -11.007 1.00 73.69 100 VAL A C 1
ATOM 776 O O . VAL A 1 100 ? -9.367 -4.910 -11.104 1.00 73.69 100 VAL A O 1
#

Nearest PDB structures (foldseek):
  9fi8-assembly1_HE  TM=6.478E-01  e=1.323E-04  Toxoplasma gondii
  2pmf-assembly1_A  TM=5.551E-01  e=1.843E+00  Homo sapiens
  6jzd-assembly1_A  TM=3.153E-01  e=5.689E+00  Mus musculus
  4ro3-assembly1_B  TM=3.045E-01  e=6.612E+00  Vibrio cholerae O1 biovar El Tor

pLDDT: mean 76.29, std 14.37, range [31.25, 90.5]

Solvent-accessible surface area (backbone atoms only — not comparable to full-atom values): 5841 Å² total; per-residue (Å²): 135,81,75,80,81,76,73,61,89,88,39,68,40,28,34,32,29,72,83,75,66,50,72,44,41,34,64,59,50,50,44,54,49,36,52,71,77,36,46,72,51,37,72,73,64,41,43,63,62,48,64,52,66,37,76,49,54,56,82,84,43,59,85,76,53,58,38,85,79,42,52,49,56,23,67,59,50,27,50,50,34,34,75,64,64,45,46,38,93,86,75,61,47,60,56,34,56,36,58,98

Radius of gyration: 13.54 Å; Cα contacts (8 Å, |Δi|>4): 139; chains: 1; bounding box: 33×31×32 Å

Sequence (100 aa):
MGAPSTVRVGSITSLVCQGCRARVDTREAMTKFYEKHAPRLVERLGVRRSLENWNWGTRKQVGIYSTAHTHPPNAHVTRLLNNGGVKCWKCGCEGCWASV

Secondary structure (DSSP, 8-state):
-PPP----TT-TTEEEETTT--EEEHHHHHHHHHHHH-HHHHHHHTHHHHHHHS--S-TTTBTTB-GGG----HHHHHHHHHHTT---TTT--SS-EEE-